Protein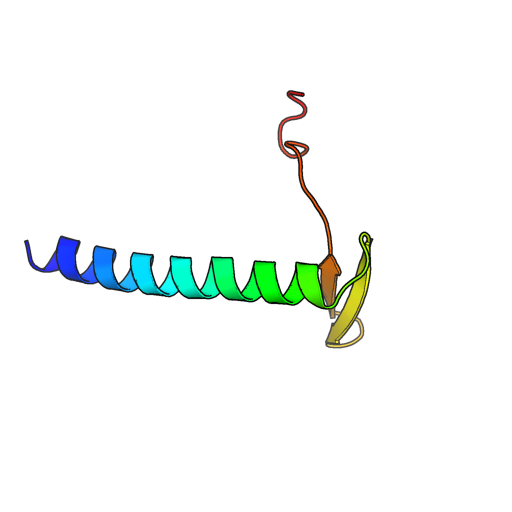 AF-A0A967YSV3-F1 (afdb_monomer)

Sequence (57 aa):
MSRYRFLAIISFFILILDQTTKLYIDANFRLHESVPVIRGLFNLTYVRNKGAAFGIL

pLDDT: mean 92.76, std 11.14, range [56.62, 98.75]

Foldseek 3Di:
DVVVVVVVVVVVVVVVVVVVVLVVCVVPHDQQDWDDPDPPPDIDGHHDDPPPPVPDD

Secondary structure (DSSP, 8-state):
-HHHHHHHHHHHHHHHHHHHHHHHHHHH--TT-EEEEETTTEEEE----SSTTT---

Radius of gyration: 15.89 Å; Cα contacts (8 Å, |Δi|>4): 30; chains: 1; bounding box: 38×23×43 Å

Mean predicted aligned error: 4.96 Å

Solvent-accessible surface area (backbone atoms only — not comparable to full-atom values): 3620 Å² total; per-residue (Å²): 113,70,70,60,53,54,51,50,53,52,52,50,53,52,50,51,52,54,52,52,52,51,52,51,47,66,75,74,48,55,86,71,38,72,48,70,79,40,84,98,80,38,63,55,64,41,76,88,81,90,44,75,92,74,72,64,125

Structure (mmCIF, N/CA/C/O backbone):
data_AF-A0A967YSV3-F1
#
_entry.id   AF-A0A967YSV3-F1
#
loop_
_atom_sit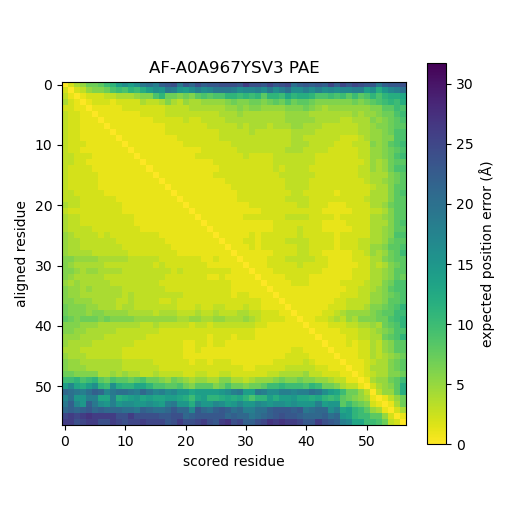e.group_PDB
_atom_site.id
_atom_site.type_symbol
_atom_site.label_atom_id
_atom_site.label_alt_id
_atom_site.label_comp_id
_atom_site.label_asym_id
_atom_site.label_entity_id
_atom_site.label_seq_id
_atom_site.pdbx_PDB_ins_code
_atom_site.Cartn_x
_atom_site.Cartn_y
_atom_site.Cartn_z
_atom_site.occupancy
_atom_site.B_iso_or_equiv
_atom_site.auth_seq_id
_atom_site.auth_comp_id
_atom_site.auth_asym_id
_atom_site.auth_atom_id
_atom_site.pdbx_PDB_model_num
ATOM 1 N N . MET A 1 1 ? 15.438 -0.238 -27.451 1.00 63.41 1 MET A N 1
ATOM 2 C CA . MET A 1 1 ? 15.049 -1.552 -26.887 1.00 63.41 1 MET A CA 1
ATOM 3 C C . MET A 1 1 ? 15.486 -1.744 -25.432 1.00 63.41 1 MET A C 1
ATOM 5 O O . MET A 1 1 ? 14.619 -2.017 -24.615 1.00 63.41 1 MET A O 1
ATOM 9 N N . SER A 1 2 ? 16.758 -1.519 -25.060 1.00 84.00 2 SER A N 1
ATOM 10 C CA . SER A 1 2 ? 17.245 -1.698 -23.667 1.00 84.00 2 SER A CA 1
ATOM 11 C C . SER A 1 2 ? 16.439 -0.935 -22.595 1.00 84.00 2 SER A C 1
ATOM 13 O O . SER A 1 2 ? 16.051 -1.520 -21.588 1.00 84.00 2 SER A O 1
ATOM 15 N N . ARG A 1 3 ? 16.088 0.336 -22.853 1.00 88.38 3 ARG A N 1
ATOM 16 C CA . ARG A 1 3 ? 15.282 1.160 -21.931 1.00 88.38 3 ARG A CA 1
ATOM 17 C C . ARG A 1 3 ? 13.918 0.549 -21.590 1.00 88.38 3 ARG A C 1
ATOM 19 O O . ARG A 1 3 ? 13.541 0.519 -20.431 1.00 88.38 3 ARG A O 1
ATOM 26 N N . TYR A 1 4 ? 13.208 0.003 -22.580 1.00 95.00 4 TYR A N 1
ATOM 27 C CA . TYR A 1 4 ? 11.889 -0.597 -22.358 1.00 95.00 4 TYR A CA 1
ATOM 28 C C . TYR A 1 4 ? 11.993 -1.942 -21.639 1.00 95.00 4 TYR A C 1
ATOM 30 O O . TYR A 1 4 ? 11.139 -2.250 -20.820 1.00 95.00 4 TYR A O 1
ATOM 38 N N . ARG A 1 5 ? 13.068 -2.706 -21.874 1.00 96.62 5 ARG A N 1
ATOM 39 C CA . ARG A 1 5 ? 13.347 -3.939 -21.124 1.00 96.62 5 ARG A CA 1
ATOM 40 C C . ARG A 1 5 ? 13.621 -3.650 -19.648 1.00 96.62 5 ARG A C 1
ATOM 42 O O . ARG A 1 5 ? 13.092 -4.343 -18.792 1.00 96.62 5 ARG A O 1
ATOM 49 N N . PHE A 1 6 ? 14.419 -2.625 -19.356 1.00 96.56 6 PHE A N 1
ATOM 50 C CA . PHE A 1 6 ? 14.679 -2.198 -17.982 1.00 96.56 6 PHE A CA 1
ATOM 51 C C . PHE A 1 6 ? 13.390 -1.768 -17.270 1.00 96.56 6 PHE A C 1
ATOM 53 O O . PHE A 1 6 ? 13.104 -2.257 -16.180 1.00 96.56 6 PHE A O 1
ATOM 60 N N . LEU A 1 7 ? 12.574 -0.932 -17.924 1.00 97.75 7 LEU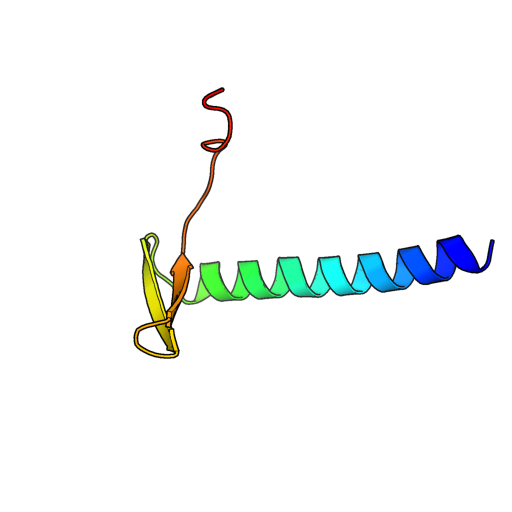 A N 1
ATOM 61 C CA . LEU A 1 7 ? 11.272 -0.528 -17.389 1.00 97.75 7 LEU A CA 1
ATOM 62 C C . LEU A 1 7 ? 10.350 -1.732 -17.164 1.00 97.75 7 LEU A C 1
ATOM 64 O O . LEU A 1 7 ? 9.753 -1.833 -16.101 1.00 97.75 7 LEU A O 1
ATOM 68 N N . ALA A 1 8 ? 10.288 -2.676 -18.107 1.00 97.94 8 ALA A N 1
ATOM 69 C CA . ALA A 1 8 ? 9.459 -3.874 -17.977 1.00 97.94 8 ALA A CA 1
ATOM 70 C C . ALA A 1 8 ? 9.864 -4.741 -16.775 1.00 97.94 8 ALA A C 1
ATOM 72 O O . ALA A 1 8 ? 8.996 -5.215 -16.048 1.00 97.94 8 ALA A O 1
ATOM 73 N N . ILE A 1 9 ? 11.167 -4.911 -16.534 1.00 98.00 9 ILE A N 1
ATOM 74 C CA . ILE A 1 9 ? 11.670 -5.656 -15.372 1.00 98.00 9 ILE A CA 1
ATOM 75 C C . ILE A 1 9 ? 11.262 -4.955 -14.073 1.00 98.00 9 ILE A C 1
ATOM 77 O O . ILE A 1 9 ? 10.740 -5.601 -13.168 1.00 98.00 9 ILE A O 1
ATOM 81 N N . ILE A 1 10 ? 11.441 -3.634 -13.988 1.00 98.19 10 ILE A N 1
ATOM 82 C CA . ILE A 1 10 ? 11.029 -2.864 -12.806 1.00 98.19 10 ILE A CA 1
ATOM 83 C C . ILE A 1 10 ? 9.521 -2.977 -12.581 1.00 98.19 10 ILE A C 1
ATOM 85 O O . ILE A 1 10 ? 9.092 -3.296 -11.474 1.00 98.19 10 ILE A O 1
ATOM 89 N N . SER A 1 11 ? 8.713 -2.763 -13.620 1.00 98.31 11 SER A N 1
ATOM 90 C CA . SER A 1 11 ? 7.256 -2.883 -13.535 1.00 98.31 11 SER A CA 1
ATOM 91 C C . SER A 1 11 ? 6.821 -4.277 -13.091 1.00 98.31 11 SER A C 1
ATOM 93 O O . SER A 1 11 ? 5.896 -4.393 -12.294 1.00 98.31 11 SER A O 1
ATOM 95 N N . PHE A 1 12 ? 7.505 -5.326 -13.553 1.00 98.44 12 PHE A N 1
ATOM 96 C CA . PHE A 1 12 ? 7.233 -6.698 -13.136 1.00 98.44 12 PHE A CA 1
ATOM 97 C C . PHE A 1 12 ? 7.483 -6.905 -11.637 1.00 98.44 12 PHE A C 1
ATOM 99 O O . PHE A 1 12 ? 6.622 -7.443 -10.942 1.00 98.44 12 PHE A O 1
ATOM 106 N N . PHE A 1 13 ? 8.610 -6.423 -11.107 1.00 98.50 13 PHE A N 1
ATOM 107 C CA . PHE A 1 13 ? 8.884 -6.511 -9.669 1.00 98.50 13 PHE A CA 1
ATOM 108 C C . PHE A 1 13 ? 7.909 -5.683 -8.829 1.00 98.50 13 PHE A C 1
ATOM 110 O O . PHE A 1 13 ? 7.453 -6.154 -7.788 1.00 98.50 13 PHE A O 1
ATOM 117 N N . ILE A 1 14 ? 7.548 -4.482 -9.292 1.00 98.69 14 ILE A N 1
ATOM 118 C CA . ILE A 1 14 ? 6.530 -3.654 -8.633 1.00 98.69 14 ILE A CA 1
ATOM 119 C C . ILE A 1 14 ? 5.191 -4.395 -8.592 1.00 98.69 14 ILE A C 1
ATOM 121 O O . ILE A 1 14 ? 4.556 -4.427 -7.542 1.00 98.69 14 ILE A O 1
ATOM 125 N N . LEU A 1 15 ? 4.782 -5.028 -9.696 1.00 98.69 15 LEU A N 1
ATOM 126 C CA . LEU A 1 15 ? 3.542 -5.800 -9.760 1.00 98.69 15 LEU A CA 1
ATOM 127 C C . LEU A 1 15 ? 3.560 -6.977 -8.777 1.00 98.69 15 LEU A C 1
ATOM 129 O O . LEU A 1 15 ? 2.586 -7.179 -8.058 1.00 98.69 15 LEU A O 1
ATOM 133 N N . ILE A 1 16 ? 4.664 -7.728 -8.705 1.00 98.75 16 ILE A N 1
ATOM 134 C CA . ILE A 1 16 ? 4.800 -8.829 -7.738 1.00 98.75 16 ILE A CA 1
ATOM 135 C C . ILE A 1 16 ? 4.677 -8.309 -6.305 1.00 98.75 16 ILE A C 1
ATOM 137 O O . ILE A 1 16 ? 3.948 -8.897 -5.503 1.00 98.75 16 ILE A O 1
ATOM 141 N N . LEU A 1 17 ? 5.367 -7.215 -5.976 1.00 98.69 17 LEU A N 1
ATOM 142 C CA . LEU A 1 17 ? 5.329 -6.634 -4.637 1.00 98.69 17 LEU A CA 1
ATOM 143 C C . LEU A 1 17 ? 3.920 -6.128 -4.283 1.00 98.69 17 LEU A C 1
ATOM 145 O O . LEU A 1 17 ? 3.417 -6.405 -3.193 1.00 98.69 17 LEU A O 1
ATOM 149 N N . ASP A 1 18 ? 3.256 -5.448 -5.216 1.00 98.69 18 ASP A N 1
ATOM 150 C CA . ASP A 1 18 ? 1.877 -4.970 -5.068 1.00 98.69 18 ASP A CA 1
ATOM 151 C C . ASP A 1 18 ? 0.894 -6.122 -4.809 1.00 98.69 18 ASP A C 1
ATOM 153 O O . ASP A 1 18 ? 0.117 -6.082 -3.855 1.00 98.69 18 ASP A O 1
ATOM 157 N N . GLN A 1 19 ? 0.949 -7.187 -5.609 1.00 98.69 19 GLN A N 1
ATOM 158 C CA . GLN A 1 19 ? 0.030 -8.316 -5.450 1.00 98.69 19 GLN A CA 1
ATOM 159 C C . GLN A 1 19 ? 0.319 -9.116 -4.176 1.00 98.69 19 GLN A C 1
ATOM 161 O O . GLN A 1 19 ? -0.608 -9.482 -3.455 1.00 98.69 19 GLN A O 1
ATOM 166 N N . THR A 1 20 ? 1.594 -9.333 -3.845 1.00 98.75 20 THR A N 1
ATOM 167 C CA . THR A 1 20 ? 1.983 -10.075 -2.634 1.00 98.75 20 THR A CA 1
ATOM 168 C C . THR A 1 20 ? 1.549 -9.337 -1.369 1.00 98.75 20 THR A C 1
ATOM 170 O O . THR A 1 20 ? 1.003 -9.950 -0.454 1.00 98.75 20 THR A O 1
ATOM 173 N N . THR A 1 21 ? 1.733 -8.013 -1.317 1.00 98.38 21 THR A N 1
ATOM 174 C CA . THR A 1 21 ? 1.296 -7.209 -0.165 1.00 98.38 21 THR A CA 1
ATOM 175 C C . THR A 1 21 ? -0.224 -7.221 -0.008 1.00 98.38 21 THR A C 1
ATOM 177 O O . THR A 1 21 ? -0.711 -7.400 1.106 1.00 98.38 21 THR A O 1
ATOM 180 N N . LYS A 1 22 ? -0.991 -7.129 -1.101 1.00 98.31 22 LYS A N 1
ATOM 181 C CA . LYS A 1 22 ? -2.461 -7.233 -1.058 1.00 98.31 22 LYS A CA 1
ATOM 182 C C . LYS A 1 22 ? -2.941 -8.597 -0.569 1.00 98.31 22 LYS A C 1
ATOM 184 O O . LYS A 1 22 ? -3.8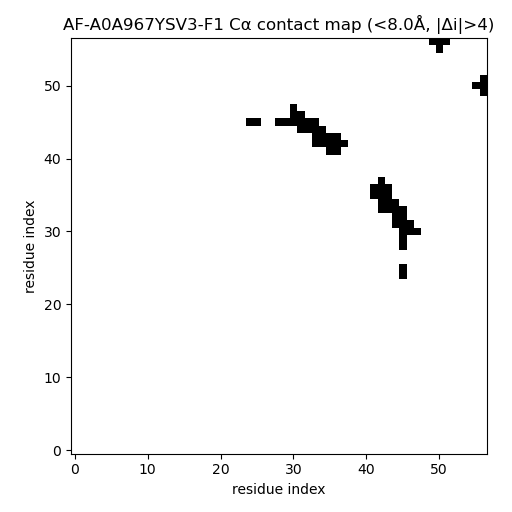22 -8.644 0.284 1.00 98.31 22 LYS A O 1
ATOM 189 N N . LEU A 1 23 ? -2.342 -9.682 -1.063 1.00 98.44 23 LEU A N 1
ATOM 190 C CA . LEU A 1 23 ? -2.659 -11.043 -0.618 1.00 98.44 23 LEU A CA 1
ATOM 191 C C . LEU A 1 23 ? -2.348 -11.239 0.870 1.00 98.44 23 LEU A C 1
ATOM 193 O O . LEU A 1 23 ? -3.144 -11.832 1.592 1.00 98.44 23 LEU A O 1
ATOM 197 N N . TYR A 1 24 ? -1.226 -10.695 1.345 1.00 98.38 24 TYR A N 1
ATOM 198 C CA . TYR A 1 24 ? -0.884 -10.725 2.763 1.00 98.38 24 TYR A CA 1
ATOM 199 C C . TYR A 1 24 ? -1.925 -9.990 3.619 1.00 98.38 24 TYR A C 1
ATOM 201 O O . TYR A 1 24 ? -2.369 -10.537 4.628 1.00 98.38 24 TYR A O 1
ATOM 209 N N . ILE A 1 25 ? -2.340 -8.782 3.218 1.00 98.38 25 ILE A N 1
ATOM 210 C CA . ILE A 1 25 ? -3.373 -8.030 3.943 1.00 98.38 25 ILE A CA 1
ATOM 211 C C . ILE A 1 25 ? -4.707 -8.791 3.933 1.00 98.38 25 ILE A C 1
ATOM 213 O O . ILE A 1 25 ? -5.299 -8.956 4.994 1.00 98.38 25 ILE A O 1
ATOM 217 N N . ASP A 1 26 ? -5.155 -9.317 2.788 1.00 98.06 26 ASP A N 1
ATOM 218 C CA . ASP A 1 26 ? -6.424 -10.058 2.696 1.00 98.06 26 ASP A CA 1
ATOM 219 C C . ASP A 1 26 ? -6.448 -11.323 3.570 1.00 98.06 26 ASP A C 1
ATOM 221 O O . ASP A 1 26 ? -7.476 -11.639 4.164 1.00 98.06 26 ASP A O 1
ATOM 225 N N . ALA A 1 27 ? -5.313 -12.018 3.690 1.00 98.19 27 ALA A N 1
ATOM 226 C CA . ALA A 1 27 ? -5.211 -13.242 4.482 1.00 98.19 27 ALA A CA 1
ATOM 227 C C . ALA A 1 27 ? -5.087 -13.001 5.998 1.00 98.19 27 ALA A C 1
ATOM 229 O O . ALA A 1 27 ? -5.425 -13.891 6.777 1.00 98.19 27 ALA A O 1
ATOM 230 N N . ASN A 1 28 ? -4.580 -11.838 6.425 1.00 98.25 28 ASN A N 1
ATOM 231 C CA . ASN A 1 28 ? -4.201 -11.605 7.827 1.00 98.25 28 ASN A CA 1
ATOM 232 C C . ASN A 1 28 ? -4.992 -10.491 8.524 1.00 98.25 28 ASN A C 1
ATOM 234 O O . ASN A 1 28 ? -4.931 -10.402 9.747 1.00 9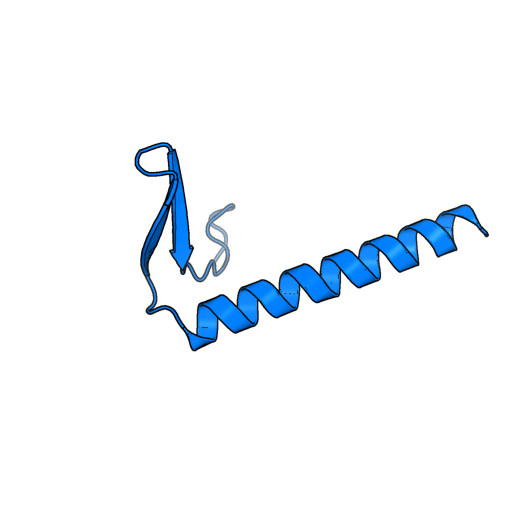8.25 28 ASN A O 1
ATOM 238 N N . PHE A 1 29 ? -5.719 -9.650 7.785 1.00 98.44 29 PHE A N 1
ATOM 239 C CA . PHE A 1 29 ? -6.487 -8.537 8.342 1.00 98.44 29 PHE A CA 1
ATOM 240 C C . PHE A 1 29 ? -7.984 -8.766 8.155 1.00 98.44 29 PHE A C 1
ATOM 242 O O . PHE A 1 29 ? -8.450 -9.280 7.136 1.00 98.44 29 PHE A O 1
ATOM 249 N N . ARG A 1 30 ? -8.774 -8.284 9.110 1.00 98.12 30 ARG A N 1
ATOM 250 C CA . ARG A 1 30 ? -10.215 -8.086 8.935 1.00 98.12 30 ARG A CA 1
ATOM 251 C C . ARG A 1 30 ? -10.459 -6.787 8.173 1.00 98.12 30 ARG A C 1
ATOM 253 O O . ARG A 1 30 ? -9.694 -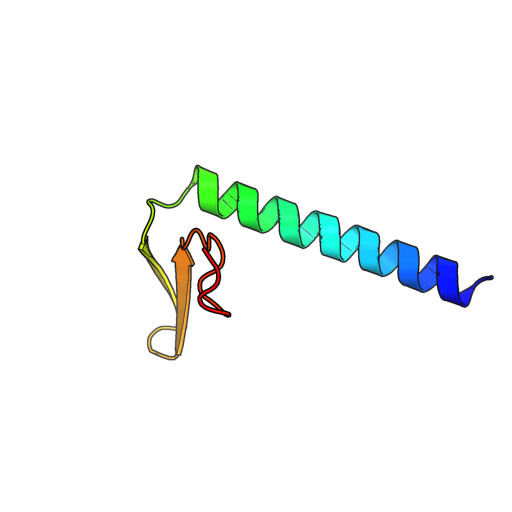5.832 8.272 1.00 98.12 30 ARG A O 1
ATOM 260 N N . LEU A 1 31 ? -11.547 -6.721 7.409 1.00 97.44 31 LEU A N 1
ATOM 261 C CA . LEU A 1 31 ? -11.916 -5.485 6.718 1.00 97.44 31 LEU A CA 1
ATOM 262 C C . LEU A 1 31 ? -12.073 -4.338 7.735 1.00 97.44 31 LEU A C 1
ATOM 264 O O . LEU A 1 31 ? -12.731 -4.510 8.759 1.00 97.44 31 LEU A O 1
ATOM 268 N N . HIS A 1 32 ? -11.474 -3.185 7.430 1.00 96.81 32 HIS A N 1
ATOM 269 C CA . HIS A 1 32 ? -11.355 -1.993 8.284 1.00 96.81 32 HIS A CA 1
ATOM 270 C C . HIS A 1 32 ? -10.449 -2.130 9.515 1.00 96.81 32 HIS A C 1
ATOM 272 O O . HIS A 1 32 ? -10.299 -1.168 10.272 1.00 96.81 32 HIS A O 1
ATOM 278 N N . GLU A 1 33 ? -9.784 -3.270 9.700 1.00 98.25 33 GLU A N 1
ATOM 279 C CA . GLU A 1 33 ? -8.734 -3.399 10.705 1.00 98.25 33 GLU A CA 1
ATOM 280 C C . GLU A 1 33 ? -7.581 -2.440 10.401 1.00 98.25 33 GLU A C 1
ATOM 282 O O . GLU A 1 33 ? -7.190 -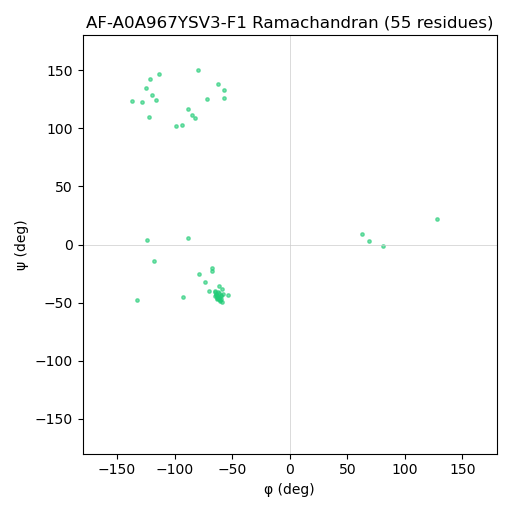2.271 9.244 1.00 98.25 33 GLU A O 1
ATOM 287 N N . SER A 1 34 ? -7.057 -1.805 11.451 1.00 98.06 34 SER A N 1
ATOM 288 C CA . SER A 1 34 ? -5.931 -0.875 11.382 1.00 98.06 34 SER A CA 1
ATOM 289 C C . SER A 1 34 ? -4.865 -1.259 12.398 1.00 98.06 34 SER A C 1
ATOM 291 O O . SER A 1 34 ? -5.142 -1.298 13.596 1.00 98.06 34 SER A O 1
ATOM 293 N N . VAL A 1 35 ? -3.642 -1.492 11.926 1.00 98.00 35 VAL A N 1
ATOM 294 C CA . VAL A 1 35 ? -2.486 -1.821 12.766 1.00 98.00 35 VAL A CA 1
ATOM 295 C C . VAL A 1 35 ? -1.435 -0.712 12.641 1.00 98.00 35 VAL A C 1
ATOM 297 O O . VAL A 1 35 ? -1.003 -0.412 11.524 1.00 98.00 35 VAL A O 1
ATOM 300 N N . PRO A 1 36 ? -0.995 -0.091 13.752 1.00 97.94 36 PRO A N 1
ATOM 301 C CA . PRO A 1 36 ? 0.036 0.937 13.709 1.00 97.94 36 PRO A CA 1
ATOM 302 C C . PRO A 1 36 ? 1.406 0.334 13.408 1.00 97.94 36 PRO A C 1
ATOM 304 O O . PRO A 1 36 ? 1.888 -0.529 14.139 1.00 97.94 36 PRO A O 1
ATOM 307 N N . VAL A 1 37 ? 2.063 0.849 12.370 1.00 97.56 37 VAL A N 1
ATOM 308 C CA . VAL A 1 37 ? 3.466 0.537 12.057 1.00 97.56 37 VAL A CA 1
ATOM 309 C C . VAL A 1 37 ? 4.380 1.575 12.707 1.00 97.56 37 VAL A C 1
ATOM 311 O O . VAL A 1 37 ? 5.352 1.220 13.367 1.00 97.56 37 VAL A O 1
ATOM 314 N N . ILE A 1 38 ? 4.027 2.861 12.589 1.00 98.25 38 ILE A N 1
ATOM 315 C CA . ILE A 1 38 ? 4.668 3.965 13.313 1.00 98.25 38 ILE A CA 1
ATOM 316 C C . ILE A 1 38 ? 3.578 4.677 14.106 1.00 98.25 38 ILE A C 1
ATOM 318 O O . ILE A 1 38 ? 2.705 5.336 13.537 1.00 98.25 38 ILE A O 1
ATOM 322 N N . ARG A 1 39 ? 3.616 4.529 15.433 1.00 97.00 39 ARG A N 1
ATOM 323 C CA . ARG A 1 39 ? 2.590 5.082 16.327 1.00 97.00 39 ARG A CA 1
ATOM 324 C C . ARG A 1 39 ? 2.469 6.595 16.126 1.00 97.00 39 ARG A C 1
ATOM 326 O O . ARG A 1 39 ? 3.461 7.309 16.206 1.00 97.00 39 ARG A O 1
ATOM 333 N N . GLY A 1 40 ? 1.249 7.059 15.864 1.00 96.12 40 GLY A N 1
ATOM 334 C CA . GLY A 1 40 ? 0.945 8.477 15.646 1.00 96.12 40 GLY A CA 1
ATOM 335 C C . GLY A 1 40 ? 1.239 9.011 14.239 1.00 96.12 40 GLY A C 1
ATOM 336 O O . GLY A 1 40 ? 0.957 10.179 13.997 1.00 96.12 40 GLY A O 1
ATOM 337 N N . LEU A 1 41 ? 1.761 8.191 13.315 1.00 98.06 41 LEU A N 1
ATOM 338 C CA . LEU A 1 41 ? 2.100 8.632 11.955 1.00 98.06 41 LEU A CA 1
ATOM 339 C C . LEU A 1 41 ? 1.588 7.692 10.856 1.00 98.06 41 LEU A C 1
ATOM 341 O O . LEU A 1 41 ? 1.009 8.160 9.880 1.00 98.06 41 LEU A O 1
ATOM 345 N N . PHE A 1 42 ? 1.803 6.380 10.989 1.00 97.75 42 PHE A N 1
ATOM 346 C CA . PHE A 1 42 ? 1.554 5.422 9.911 1.00 97.75 42 PHE A CA 1
ATOM 347 C C . PHE A 1 42 ? 0.861 4.151 10.410 1.00 97.75 42 PHE A C 1
ATOM 349 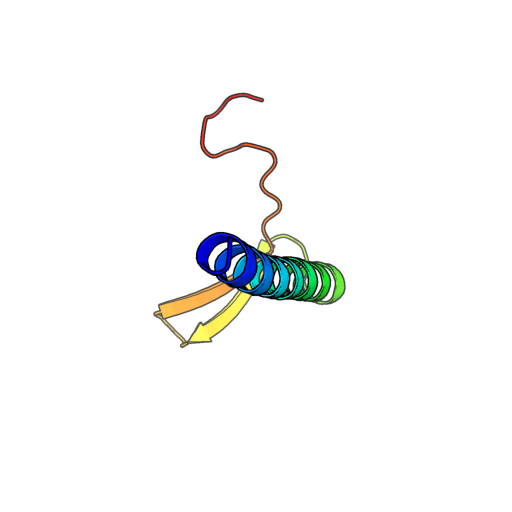O O . PHE A 1 42 ? 1.380 3.442 11.277 1.00 97.75 42 PHE A O 1
ATOM 356 N N . ASN A 1 43 ? -0.290 3.847 9.807 1.00 98.00 43 ASN A N 1
ATOM 357 C CA . ASN A 1 43 ? -1.072 2.639 10.047 1.00 98.00 43 ASN A CA 1
ATOM 358 C C . ASN A 1 43 ? -1.249 1.860 8.741 1.00 98.00 43 ASN A C 1
ATOM 360 O O . ASN A 1 43 ? -1.470 2.454 7.684 1.00 98.00 43 ASN A O 1
ATOM 364 N N . LEU A 1 44 ? -1.214 0.532 8.834 1.00 98.00 44 LEU A N 1
ATOM 365 C CA . LEU A 1 44 ? -1.720 -0.353 7.792 1.00 98.00 44 LEU A CA 1
ATOM 366 C C . LEU A 1 44 ? -3.200 -0.601 8.054 1.00 98.00 44 LEU A C 1
ATOM 368 O O . LEU A 1 44 ? -3.550 -1.186 9.077 1.00 98.00 44 LEU A O 1
ATOM 372 N N . THR A 1 45 ? -4.051 -0.160 7.130 1.00 97.50 45 THR A N 1
ATOM 373 C CA . THR A 1 45 ? -5.504 -0.315 7.228 1.00 97.50 45 THR A CA 1
ATOM 374 C C . THR A 1 45 ? -6.031 -1.119 6.052 1.00 97.50 45 THR A C 1
ATOM 376 O O . THR A 1 45 ? -5.770 -0.771 4.897 1.00 97.50 45 THR A O 1
ATOM 379 N N . TYR A 1 46 ? -6.816 -2.162 6.325 1.00 97.94 46 TYR A N 1
ATOM 380 C CA . TYR A 1 46 ? -7.425 -2.940 5.255 1.00 97.94 46 TYR A CA 1
ATOM 381 C C . TYR A 1 46 ? -8.708 -2.274 4.737 1.00 97.94 46 TYR A C 1
ATOM 383 O O . TYR A 1 46 ? -9.748 -2.288 5.394 1.00 97.94 46 TYR A O 1
ATOM 391 N N . VAL A 1 47 ? -8.653 -1.719 3.523 1.00 95.88 47 VAL A N 1
ATOM 392 C CA . VAL A 1 47 ? -9.812 -1.157 2.814 1.00 95.88 47 VAL A CA 1
ATOM 393 C C . VAL A 1 47 ? -9.964 -1.803 1.439 1.00 95.88 47 VAL A C 1
ATOM 395 O O . VAL A 1 47 ? -9.003 -1.907 0.680 1.00 95.88 47 VAL A O 1
ATOM 398 N N . ARG A 1 48 ? -11.197 -2.178 1.078 1.00 93.56 48 ARG A N 1
ATOM 399 C CA . ARG A 1 48 ? -11.563 -2.588 -0.287 1.00 93.56 48 ARG A CA 1
ATOM 400 C C . ARG A 1 48 ? -12.214 -1.413 -1.015 1.00 93.56 48 ARG A C 1
ATOM 402 O O . ARG A 1 48 ? -13.382 -1.110 -0.789 1.00 93.56 48 ARG A O 1
ATOM 409 N N . ASN A 1 49 ? -11.460 -0.744 -1.883 1.00 90.12 49 ASN A N 1
ATOM 410 C CA . ASN A 1 49 ? -11.971 0.373 -2.676 1.00 90.12 49 ASN A CA 1
ATOM 411 C C . ASN A 1 49 ? -12.662 -0.138 -3.955 1.00 90.12 49 ASN A C 1
ATOM 413 O O . ASN A 1 49 ? -11.993 -0.639 -4.853 1.00 90.12 49 ASN A O 1
ATOM 417 N N . LYS A 1 50 ? -13.991 0.010 -4.044 1.00 85.62 50 LYS A N 1
ATOM 418 C CA . LYS A 1 50 ? -14.790 -0.356 -5.231 1.00 85.62 50 LYS A CA 1
ATOM 419 C C . LYS A 1 50 ? -14.917 0.764 -6.282 1.00 85.62 50 LYS A C 1
ATOM 421 O O . LYS A 1 50 ? -15.654 0.583 -7.238 1.00 85.62 50 LYS A O 1
ATOM 426 N N . GLY A 1 51 ? -14.235 1.902 -6.111 1.00 80.50 51 GLY A N 1
ATOM 427 C CA . GLY A 1 51 ? -14.341 3.056 -7.023 1.00 80.50 51 GLY A CA 1
ATOM 428 C C . GLY A 1 51 ? -14.640 4.402 -6.350 1.00 80.50 51 GLY A C 1
ATOM 429 O O . GLY A 1 51 ? -15.103 5.331 -7.001 1.00 80.50 51 GLY A O 1
ATOM 430 N N . ALA A 1 52 ? -14.360 4.555 -5.053 1.00 70.75 52 ALA A N 1
ATOM 431 C CA . ALA A 1 52 ? -14.756 5.731 -4.272 1.00 70.75 52 ALA A CA 1
ATOM 432 C C . ALA A 1 52 ? -14.050 7.042 -4.676 1.00 70.75 52 ALA A C 1
ATOM 434 O O . ALA A 1 52 ? -14.560 8.117 -4.384 1.00 70.75 52 ALA A O 1
ATOM 435 N N . ALA A 1 53 ? -12.898 6.976 -5.353 1.00 73.50 53 ALA A N 1
ATOM 436 C CA . ALA A 1 53 ? -12.092 8.161 -5.662 1.00 73.50 53 ALA A CA 1
ATOM 437 C C . ALA A 1 53 ? -12.755 9.128 -6.664 1.00 73.50 53 ALA A C 1
ATOM 439 O O . ALA A 1 53 ? -12.424 10.309 -6.659 1.00 73.50 53 ALA A O 1
ATOM 440 N N . PHE A 1 54 ? -13.693 8.649 -7.492 1.00 74.06 54 PHE A N 1
ATOM 441 C CA . PHE A 1 54 ? -14.388 9.472 -8.495 1.00 74.06 54 PHE A CA 1
ATOM 442 C C . PHE A 1 54 ? -15.917 9.449 -8.368 1.00 74.06 54 PHE A C 1
ATOM 444 O O . PHE A 1 54 ? -16.594 10.049 -9.192 1.00 7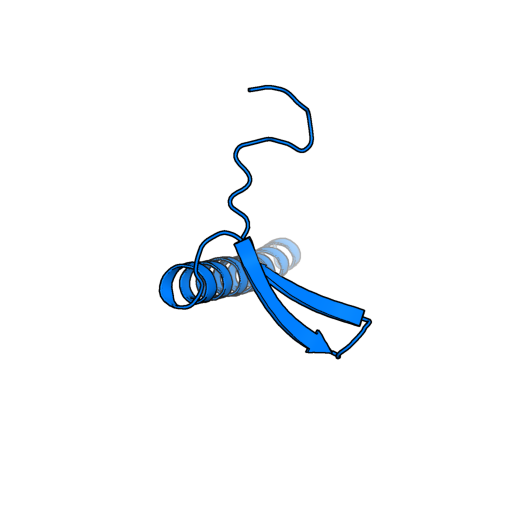4.06 54 PHE A O 1
ATOM 451 N N . GLY A 1 55 ? -16.477 8.774 -7.356 1.00 59.19 55 GLY A N 1
ATOM 452 C CA . GLY A 1 55 ? -17.926 8.760 -7.105 1.00 59.19 55 GLY A CA 1
ATOM 453 C C . GLY A 1 55 ? -18.788 8.134 -8.211 1.00 59.19 55 GLY A C 1
ATOM 454 O O . GLY A 1 55 ? -20.008 8.232 -8.140 1.00 59.19 55 GLY A O 1
ATOM 455 N N . ILE A 1 56 ? -18.183 7.493 -9.214 1.00 59.97 56 ILE A N 1
ATOM 456 C CA . ILE A 1 56 ? -18.899 6.755 -10.255 1.00 59.97 56 ILE A CA 1
ATOM 457 C C . ILE A 1 56 ? -18.972 5.300 -9.788 1.00 59.97 56 ILE A C 1
ATOM 459 O O . ILE A 1 56 ? -17.967 4.587 -9.814 1.00 59.97 56 ILE A O 1
ATOM 463 N N . LEU A 1 57 ? -20.148 4.910 -9.294 1.00 56.62 57 LEU A N 1
ATOM 464 C CA . LEU A 1 57 ? -20.543 3.525 -9.025 1.00 56.62 57 LEU A CA 1
ATOM 465 C C . LEU A 1 57 ? -21.443 3.030 -10.155 1.00 56.62 57 LEU A C 1
ATOM 467 O O . LEU A 1 57 ? -22.330 3.812 -10.564 1.00 56.62 57 LEU A O 1
#